Protein AF-A0A1Y3BDS7-F1 (afdb_monomer)

Secondary structure (DSSP, 8-state):
--PPPPPPPP----------PPP---------------------------------------------SS-HHHHHHHHHHHHSS-TT--EETTEETTTTEEHHHHHHTT-TTSSHHHHHTSHHHHHHHHHHHHHHH---SS-SS--SHHHHHHHHHH-TT-

Sequence (162 aa):
LVHKPQPSTPVLVPSATFNRLKPIRFNFPETRNPSHHSSTRREDYSPAINSVSNVEESEEIFVSESQDLIPYDCLQCLCQASSKCDLNKGCDGAYCGPYLLSWGYWADGGKPGGEYATCSKQKPCSEIAIQSYMAKWKRDCNHDGKIDCIDFALIHKLGPHG

Foldseek 3Di:
DDDDDDDDDDDDDDDPDPDPDDPPPPPDPPPDDDPDDPDDDDDDDDDDDDDDDDDDDDDPPPPPPPPQPADPVLLVVLLCVQANVPLQFADDVQFGASNRDGPVLLVQLVVFPPDDRVQRSHSVSVSSSLSSSCVVQFDDLVPPPDGHSVRSSCCSVVNNND

Solvent-accessible surface area (backbone atoms only — not comparable to full-atom values): 10576 Å² total; per-residue (Å²): 138,85,84,79,87,79,86,84,77,86,82,84,75,81,79,79,78,81,72,81,74,72,83,80,77,79,81,72,78,84,74,73,82,80,78,79,85,82,81,79,80,89,79,88,86,82,82,90,80,81,89,83,85,87,84,84,84,89,76,85,83,75,77,75,74,76,75,64,86,60,53,68,70,46,54,53,49,49,19,40,72,56,50,68,45,34,71,79,36,59,70,59,91,71,26,18,13,20,59,50,43,35,61,67,53,35,52,66,12,70,44,50,71,79,42,63,68,68,14,26,30,32,68,72,43,32,50,51,15,48,43,40,29,42,74,74,51,69,52,55,58,82,71,81,86,53,75,50,63,69,25,51,50,39,34,70,75,59,36,85,81,64

Mean predicted aligned error: 15.99 Å

Nearest PDB structures (foldseek):
  4pj2-assembly2_C  TM=8.967E-01  e=4.684E-06  Meretrix lusoria
  8bbw-assembly1_A  TM=7.936E-01  e=1.835E-06  Hirudo medicinalis
  3ayq-assembly1_A  TM=8.242E-01  e=1.196E-05  Meretrix lusoria
  2dqa-assembly1_B  TM=8.676E-01  e=8.263E-05  Ruditapes philippinarum
  1qsa-assembly1_A  TM=7.133E-01  e=1.158E+00  Escherichia coli

Organism: Euroglyphus maynei (NCBI:txid6958)

Radius of gyration: 24.51 Å; Cα contacts (8 Å, |Δi|>4): 153; chains: 1; bounding box: 48×80×69 Å

Structure (mmCIF, N/CA/C/O backbone):
data_AF-A0A1Y3BDS7-F1
#
_entry.id   AF-A0A1Y3BDS7-F1
#
loop_
_atom_site.group_PDB
_atom_site.id
_atom_site.type_symbol
_atom_site.label_atom_id
_atom_site.label_alt_id
_atom_site.label_comp_id
_atom_site.label_asym_id
_atom_site.label_entity_id
_atom_site.label_seq_id
_atom_site.pdbx_PDB_ins_code
_atom_site.Cartn_x
_atom_site.Cartn_y
_atom_site.Cartn_z
_atom_site.occupancy
_atom_site.B_iso_or_equiv
_atom_site.auth_seq_id
_atom_site.auth_comp_id
_atom_site.auth_asym_id
_atom_site.auth_atom_id
_atom_site.pdbx_PDB_model_num
ATOM 1 N N . LEU A 1 1 ? -21.165 -33.861 -45.468 1.00 47.00 1 LEU A N 1
ATOM 2 C CA . LEU A 1 1 ? -21.288 -34.493 -44.135 1.00 47.00 1 LEU A CA 1
ATOM 3 C C . LEU A 1 1 ? -21.122 -33.395 -43.092 1.00 47.00 1 LEU A C 1
ATOM 5 O O . LEU A 1 1 ? -20.008 -32.953 -42.857 1.00 47.00 1 LEU A O 1
ATOM 9 N N . VAL A 1 2 ? -22.232 -32.853 -42.587 1.00 40.16 2 VAL A N 1
ATOM 10 C CA . VAL A 1 2 ? -22.240 -31.737 -41.626 1.00 40.16 2 VAL A CA 1
ATOM 11 C C . VAL A 1 2 ? -22.262 -32.333 -40.219 1.00 40.16 2 VAL A C 1
ATOM 13 O O . VAL A 1 2 ? -23.226 -33.006 -39.858 1.00 40.16 2 VAL A O 1
ATOM 16 N N . HIS A 1 3 ? -21.201 -32.127 -39.437 1.00 50.78 3 HIS A N 1
ATOM 17 C CA . HIS A 1 3 ? -21.163 -32.537 -38.034 1.00 50.78 3 HIS A CA 1
ATOM 18 C C . HIS A 1 3 ? -21.978 -31.557 -37.184 1.00 50.78 3 HIS A C 1
ATOM 20 O O . HIS A 1 3 ? -21.679 -30.368 -37.113 1.00 50.78 3 HIS A O 1
ATOM 26 N N . LYS A 1 4 ? -23.030 -32.072 -36.547 1.00 55.12 4 LYS A N 1
ATOM 27 C CA . LYS A 1 4 ? -23.870 -31.345 -35.592 1.00 55.12 4 LYS A CA 1
ATOM 28 C C . LYS A 1 4 ? -23.123 -31.232 -34.247 1.00 55.12 4 LYS A C 1
ATOM 30 O O . LYS A 1 4 ? -22.620 -32.257 -33.784 1.00 55.12 4 LYS A O 1
ATOM 35 N N . PRO A 1 5 ? -23.044 -30.052 -33.607 1.00 52.6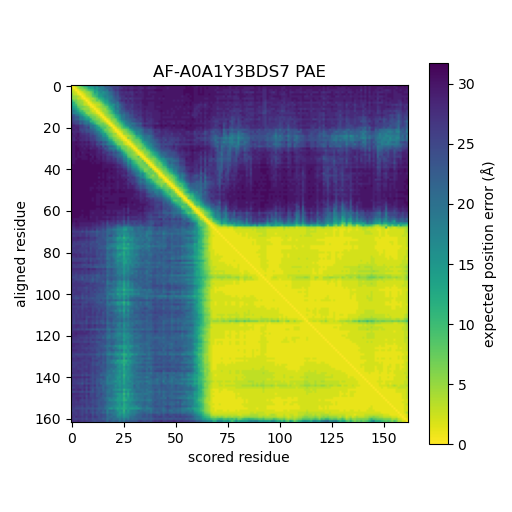9 5 PRO A N 1
ATOM 36 C CA . PRO A 1 5 ? -22.412 -29.918 -32.297 1.00 52.69 5 PRO A CA 1
ATOM 37 C C . PRO A 1 5 ? -23.281 -30.556 -31.199 1.00 52.69 5 PRO A C 1
ATOM 39 O O . PRO A 1 5 ? -24.503 -30.400 -31.191 1.00 52.69 5 PRO A O 1
ATOM 42 N N . GLN A 1 6 ? -22.642 -31.305 -30.297 1.00 52.19 6 GLN A N 1
ATOM 43 C CA . GLN A 1 6 ? -23.265 -31.924 -29.121 1.00 52.19 6 GLN A CA 1
ATOM 44 C C . GLN A 1 6 ? -23.439 -30.889 -27.991 1.00 52.19 6 GLN A C 1
ATOM 46 O O . GLN A 1 6 ? -22.574 -30.025 -27.836 1.00 52.19 6 GLN A O 1
ATOM 51 N N . PRO A 1 7 ? -24.516 -30.966 -27.188 1.00 46.09 7 PRO A N 1
ATOM 52 C CA . PRO A 1 7 ? -24.734 -30.058 -26.066 1.00 46.09 7 PRO A CA 1
ATOM 53 C C . PRO A 1 7 ? -23.797 -30.389 -24.895 1.00 46.09 7 PRO A C 1
ATOM 55 O O . PRO A 1 7 ? -23.698 -31.537 -24.463 1.00 46.09 7 PRO A O 1
ATOM 58 N N . SER A 1 8 ? -23.117 -29.373 -24.366 1.00 53.25 8 SER A N 1
ATOM 59 C CA . SER A 1 8 ? -22.294 -29.469 -23.162 1.00 53.25 8 SER A CA 1
ATOM 60 C C . SER A 1 8 ? -23.177 -29.573 -21.916 1.00 53.25 8 SER A C 1
ATOM 62 O O . SER A 1 8 ? -24.007 -28.709 -21.635 1.00 53.25 8 SER A O 1
ATOM 64 N N . THR A 1 9 ? -22.996 -30.648 -21.153 1.00 58.41 9 THR A N 1
ATOM 65 C CA . THR A 1 9 ? -23.620 -30.841 -19.840 1.00 58.41 9 THR A CA 1
ATOM 66 C C . THR A 1 9 ? -23.054 -29.851 -18.816 1.00 58.41 9 THR A C 1
ATOM 68 O O . THR A 1 9 ? -21.840 -29.628 -18.812 1.00 58.41 9 THR A O 1
ATOM 71 N N . PRO A 1 10 ? -23.875 -29.289 -17.911 1.00 49.00 10 PRO A N 1
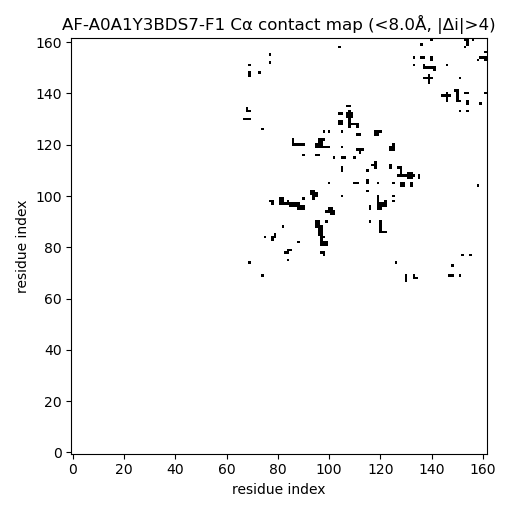ATOM 72 C CA . PRO A 1 10 ? -23.386 -28.415 -16.852 1.00 49.00 10 PRO A CA 1
ATOM 73 C C . PRO A 1 10 ? -22.548 -29.207 -15.840 1.00 49.00 10 PRO A C 1
ATOM 75 O O . PRO A 1 10 ? -22.993 -30.216 -15.294 1.00 49.00 10 PRO A O 1
ATOM 78 N N . VAL A 1 11 ? -21.324 -28.740 -15.591 1.00 52.75 11 VAL A N 1
ATOM 79 C CA . VAL A 1 11 ? -20.443 -29.273 -14.547 1.00 52.75 11 VAL A CA 1
ATOM 80 C C . VAL A 1 11 ? -20.902 -28.710 -13.205 1.00 52.75 11 VAL A C 1
ATOM 82 O O . VAL A 1 11 ? -20.823 -27.506 -12.966 1.00 52.75 11 VAL A O 1
ATOM 85 N N . LEU A 1 12 ? -21.398 -29.584 -12.331 1.00 42.34 12 LEU A N 1
ATOM 86 C CA . LEU A 1 12 ? -21.746 -29.242 -10.957 1.00 42.34 12 LEU A CA 1
ATOM 87 C C . LEU A 1 12 ? -20.446 -29.090 -10.148 1.00 42.34 12 LEU A C 1
ATOM 89 O O . LEU A 1 12 ? -19.779 -30.080 -9.848 1.00 42.34 12 LEU A O 1
ATOM 93 N N . VAL A 1 13 ? -20.060 -27.858 -9.815 1.00 49.88 13 VAL A N 1
ATOM 94 C CA . VAL A 1 13 ? -18.969 -27.607 -8.862 1.00 49.88 13 VAL A CA 1
ATOM 95 C C . VAL A 1 13 ? -19.485 -27.804 -7.432 1.00 49.88 13 VAL A C 1
ATOM 97 O O . VAL A 1 13 ? -20.535 -27.255 -7.091 1.00 49.88 13 VAL A O 1
ATOM 100 N N . PRO A 1 14 ? -18.795 -28.579 -6.576 1.00 40.78 14 PRO A N 1
ATOM 101 C CA . PRO A 1 14 ? -19.209 -28.740 -5.192 1.00 40.78 14 PRO A CA 1
ATOM 102 C C . PRO A 1 14 ? -19.080 -27.407 -4.447 1.00 40.78 14 PRO A C 1
ATOM 104 O O . PRO A 1 14 ? -18.031 -26.763 -4.451 1.00 40.78 14 PRO A O 1
ATOM 107 N N . SER A 1 15 ? -20.176 -27.007 -3.805 1.00 45.22 15 SER A N 1
ATOM 108 C CA . SER A 1 15 ? -20.249 -25.841 -2.931 1.00 45.22 15 SER A CA 1
ATOM 109 C C . SER A 1 15 ? -19.265 -26.024 -1.776 1.00 45.22 15 SER A C 1
ATOM 111 O O . SER A 1 15 ? -19.438 -26.918 -0.948 1.00 45.22 15 SER A O 1
ATOM 113 N N . ALA A 1 16 ? -18.217 -25.200 -1.725 1.00 44.66 16 ALA A N 1
ATOM 114 C CA . ALA A 1 16 ? -17.275 -25.206 -0.617 1.00 44.66 16 ALA A CA 1
ATOM 115 C C . ALA A 1 16 ? -18.003 -24.737 0.648 1.00 44.66 16 ALA A C 1
ATOM 117 O O . ALA A 1 16 ? -18.383 -23.573 0.780 1.00 44.66 16 ALA A O 1
ATOM 118 N N . THR A 1 17 ? -18.225 -25.662 1.576 1.00 45.09 17 THR A N 1
ATOM 119 C CA . THR A 1 17 ? -18.717 -25.363 2.915 1.00 45.09 17 THR A CA 1
ATOM 120 C C . THR A 1 17 ? -17.681 -24.473 3.596 1.00 45.09 17 THR A C 1
ATOM 122 O O . THR A 1 17 ? -16.564 -24.910 3.879 1.00 45.09 17 THR A O 1
ATOM 125 N N . PHE A 1 18 ? -18.030 -23.205 3.820 1.00 50.06 18 PHE A N 1
ATOM 126 C CA . PHE A 1 18 ? -17.190 -22.247 4.532 1.00 50.06 18 PHE A CA 1
ATOM 127 C C . PHE A 1 18 ? -17.134 -22.673 6.002 1.00 50.06 18 PHE A C 1
ATOM 129 O O . PHE A 1 18 ? -17.957 -22.282 6.830 1.00 50.06 18 PHE A O 1
ATOM 136 N N . ASN A 1 19 ? -16.195 -23.561 6.324 1.00 44.72 19 ASN A N 1
ATOM 137 C CA . ASN A 1 19 ? -15.907 -23.898 7.704 1.00 44.72 19 ASN A CA 1
ATOM 138 C C . ASN A 1 19 ? -15.442 -22.621 8.399 1.00 44.72 19 ASN A C 1
ATOM 140 O O . ASN A 1 19 ? -14.423 -22.038 8.038 1.00 44.72 19 ASN A O 1
ATOM 144 N N . ARG A 1 20 ? -16.242 -22.197 9.379 1.00 54.28 20 ARG A N 1
ATOM 145 C CA . ARG A 1 20 ? -16.023 -21.080 10.296 1.00 54.28 20 ARG A CA 1
ATOM 146 C C . ARG A 1 20 ? -14.584 -21.119 10.817 1.00 54.28 20 ARG A C 1
ATOM 148 O O . ARG A 1 20 ? -14.272 -21.875 11.739 1.00 54.28 20 ARG A O 1
ATOM 155 N N . LEU A 1 21 ? -13.700 -20.343 10.193 1.00 49.34 21 LEU A N 1
ATOM 156 C CA . LEU A 1 21 ? -12.326 -20.198 10.650 1.00 49.34 21 LEU A CA 1
ATOM 157 C C . LEU A 1 21 ? -12.378 -19.591 12.053 1.00 49.34 21 LEU A C 1
ATOM 159 O O . LEU A 1 21 ? -13.057 -18.593 12.294 1.00 49.34 21 LEU A O 1
ATOM 163 N N . LYS A 1 22 ? -11.711 -20.250 13.004 1.00 47.78 22 LYS A N 1
ATOM 164 C CA . LYS A 1 22 ? -11.514 -19.709 14.350 1.00 47.78 22 LYS A CA 1
ATOM 165 C C . LYS A 1 22 ? -10.823 -18.345 14.220 1.00 47.78 22 LYS A C 1
ATOM 167 O O . LYS A 1 22 ? -9.962 -18.218 13.348 1.00 47.78 22 LYS A O 1
ATOM 172 N N . PRO A 1 23 ? -11.155 -17.359 15.073 1.00 50.03 23 PRO A N 1
ATOM 173 C CA . PRO A 1 23 ? -10.482 -16.068 15.047 1.00 50.03 23 PRO A CA 1
ATOM 174 C C . PRO A 1 23 ? -8.973 -16.294 15.141 1.00 50.03 23 PRO A C 1
ATOM 176 O O . PRO A 1 23 ? -8.491 -16.973 16.056 1.00 50.03 23 PRO A O 1
ATOM 179 N N . ILE A 1 24 ? -8.235 -15.770 14.163 1.00 53.34 24 ILE A N 1
ATOM 180 C CA . ILE A 1 24 ? -6.778 -15.758 14.199 1.00 53.34 24 ILE A CA 1
ATOM 181 C C . ILE A 1 24 ? -6.412 -14.793 15.323 1.00 53.34 24 ILE A C 1
ATOM 183 O O . ILE A 1 24 ? -6.482 -13.578 15.159 1.00 53.34 24 ILE A O 1
ATOM 187 N N . ARG A 1 25 ? -6.054 -15.325 16.496 1.00 43.03 25 ARG A N 1
ATOM 188 C CA . ARG A 1 25 ? -5.362 -14.521 17.502 1.00 43.03 25 ARG A CA 1
ATOM 189 C C . ARG A 1 25 ? -3.983 -14.200 16.943 1.00 43.03 25 ARG A C 1
ATOM 191 O O . ARG A 1 25 ? -3.094 -15.051 16.957 1.00 43.03 25 ARG A O 1
ATOM 198 N N . PHE A 1 26 ? -3.814 -12.977 16.456 1.00 46.22 26 PHE A N 1
ATOM 199 C CA . PHE A 1 26 ? -2.494 -12.400 16.273 1.00 46.22 26 PHE A CA 1
ATOM 200 C C . PHE A 1 26 ? -1.890 -12.216 17.667 1.00 46.22 26 PHE A C 1
ATOM 202 O O . PHE A 1 26 ? -2.154 -11.233 18.350 1.00 46.22 26 PHE A O 1
ATOM 209 N N . ASN A 1 27 ? -1.119 -13.203 18.127 1.00 34.59 27 ASN A N 1
ATOM 210 C CA . ASN A 1 27 ? -0.223 -13.004 19.259 1.00 34.59 27 ASN A CA 1
ATOM 211 C C . ASN A 1 27 ? 0.903 -12.093 18.769 1.00 34.59 27 ASN A C 1
ATOM 213 O O . ASN A 1 27 ? 1.929 -12.566 18.283 1.00 34.59 27 ASN A O 1
ATOM 217 N N . PHE A 1 28 ? 0.676 -10.785 18.852 1.00 42.66 28 PHE A N 1
ATOM 218 C CA . PHE A 1 28 ? 1.748 -9.812 18.755 1.00 42.66 28 PHE A CA 1
ATOM 219 C C . PHE A 1 28 ? 2.574 -9.946 20.041 1.00 42.66 28 PHE A C 1
ATOM 221 O O . PHE A 1 28 ? 2.018 -9.790 21.131 1.00 42.66 28 PHE A O 1
ATOM 228 N N . PRO A 1 29 ? 3.868 -10.304 19.981 1.00 35.47 29 PRO A N 1
ATOM 229 C CA . PRO A 1 29 ? 4.714 -10.140 21.147 1.00 35.47 29 PRO A CA 1
ATOM 230 C C . PRO A 1 29 ? 4.773 -8.641 21.438 1.00 35.47 29 PRO A C 1
ATOM 232 O O . PRO A 1 29 ? 5.123 -7.857 20.558 1.00 35.47 29 PRO A O 1
ATOM 235 N N . GLU A 1 30 ? 4.422 -8.247 22.659 1.00 41.09 30 GLU A N 1
ATOM 236 C CA . GLU A 1 30 ? 4.620 -6.889 23.153 1.00 41.09 30 GLU A CA 1
ATOM 237 C C . GLU A 1 30 ? 6.127 -6.596 23.143 1.00 41.09 30 GLU A C 1
ATOM 239 O O . GLU A 1 30 ? 6.872 -6.909 24.079 1.00 41.09 30 GLU A O 1
ATOM 244 N N . THR A 1 31 ? 6.634 -6.082 22.024 1.00 43.53 31 THR A N 1
ATOM 245 C CA . THR A 1 31 ? 8.019 -5.650 21.939 1.00 43.53 31 THR A CA 1
ATOM 246 C C . THR A 1 31 ? 8.126 -4.356 22.717 1.00 43.53 31 THR A C 1
ATOM 248 O O . THR A 1 31 ? 7.694 -3.302 22.262 1.00 43.53 31 THR A O 1
ATOM 251 N N . ARG A 1 32 ? 8.678 -4.497 23.924 1.00 44.72 32 ARG A N 1
ATOM 252 C CA . ARG A 1 32 ? 9.277 -3.460 24.764 1.00 44.72 32 ARG A CA 1
ATOM 253 C C . ARG A 1 32 ? 9.539 -2.153 24.011 1.00 44.72 32 ARG A C 1
ATOM 255 O O . ARG A 1 32 ? 10.381 -2.099 23.120 1.00 44.72 32 ARG A O 1
ATOM 262 N N . ASN A 1 33 ? 8.841 -1.125 24.478 1.00 43.72 33 ASN A N 1
ATOM 263 C CA . ASN A 1 33 ? 9.120 0.295 24.325 1.00 43.72 33 ASN A CA 1
ATOM 264 C C . ASN A 1 33 ? 10.636 0.580 24.191 1.00 43.72 33 ASN A C 1
ATOM 266 O O . ASN A 1 33 ? 11.368 0.400 25.171 1.00 43.72 33 ASN A O 1
ATOM 270 N N . PRO A 1 34 ? 11.142 0.999 23.017 1.00 48.84 34 PRO A N 1
ATOM 271 C CA . PRO A 1 34 ? 12.471 1.564 22.924 1.00 48.84 34 PRO A CA 1
ATOM 272 C C . PRO A 1 34 ? 12.394 3.020 23.377 1.00 48.84 34 PRO A C 1
ATOM 274 O O . PRO A 1 34 ? 11.975 3.913 22.643 1.00 48.84 34 PRO A O 1
ATOM 277 N N . SER A 1 35 ? 12.814 3.242 24.619 1.00 45.62 35 SER A N 1
ATOM 278 C CA . SER A 1 35 ? 13.157 4.552 25.149 1.00 45.62 35 SER A CA 1
ATOM 279 C C . SER A 1 35 ? 13.983 5.354 24.136 1.00 45.62 35 SER A C 1
ATOM 281 O O . SER A 1 35 ? 15.026 4.892 23.684 1.00 45.62 35 SER A O 1
ATOM 283 N N . HIS A 1 36 ? 13.516 6.567 23.839 1.00 45.53 36 HIS A N 1
ATOM 284 C CA . HIS A 1 36 ? 14.306 7.745 23.473 1.00 45.53 36 HIS A CA 1
ATOM 285 C C . HIS A 1 36 ? 15.541 7.510 22.584 1.00 45.53 36 HIS A C 1
ATOM 287 O O . HIS A 1 36 ? 16.662 7.400 23.079 1.00 45.53 36 HIS A O 1
ATOM 293 N N . HIS A 1 37 ? 15.374 7.624 21.265 1.00 42.56 37 HIS A N 1
ATOM 294 C CA . HIS A 1 37 ? 16.485 8.049 20.414 1.00 42.56 37 HIS A CA 1
ATOM 295 C C . HIS A 1 37 ? 16.471 9.578 20.288 1.00 42.56 37 HIS A C 1
ATOM 297 O O . HIS A 1 37 ? 15.809 10.158 19.429 1.00 42.56 37 HIS A O 1
ATOM 303 N N . SER A 1 38 ? 17.209 10.230 21.187 1.00 47.56 38 SER A N 1
ATOM 304 C CA . SER A 1 38 ? 17.649 11.617 21.042 1.00 47.56 38 SER A CA 1
ATOM 305 C C . SER A 1 38 ? 18.498 11.734 19.770 1.00 47.56 38 SER A C 1
ATOM 307 O O . SER A 1 38 ? 19.682 11.401 19.784 1.00 47.56 38 SER A O 1
ATOM 309 N N . SER A 1 39 ? 17.917 12.223 18.673 1.00 42.53 39 SER A N 1
ATOM 310 C CA . SER A 1 39 ? 18.695 12.648 17.508 1.00 42.53 39 SER A CA 1
ATOM 311 C C . SER A 1 39 ? 19.214 14.063 17.742 1.00 42.53 39 SER A C 1
ATOM 313 O O . SER A 1 39 ? 18.521 15.053 17.522 1.00 42.53 39 SER A O 1
ATOM 315 N N . THR A 1 40 ? 20.454 14.152 18.204 1.00 43.84 40 THR A N 1
ATOM 316 C CA . THR A 1 40 ? 21.236 15.385 18.237 1.00 43.84 40 THR A CA 1
ATOM 317 C C . THR A 1 40 ? 21.498 15.921 16.825 1.00 43.84 40 THR A C 1
ATOM 319 O O . THR A 1 40 ? 21.938 15.168 15.962 1.00 43.84 40 THR A O 1
ATOM 322 N N . ARG A 1 41 ? 21.304 17.240 16.668 1.00 42.75 41 ARG A N 1
ATOM 323 C CA . ARG A 1 41 ? 21.882 18.169 15.674 1.00 42.75 41 ARG A CA 1
ATOM 324 C C . ARG A 1 41 ? 21.686 17.870 14.176 1.00 42.75 41 ARG A C 1
ATOM 326 O O . ARG A 1 41 ? 22.421 17.098 13.574 1.00 42.75 41 ARG A O 1
ATOM 333 N N . ARG A 1 42 ? 20.802 18.655 13.548 1.00 40.72 42 ARG A N 1
ATOM 334 C CA . ARG A 1 42 ? 21.033 19.204 12.203 1.00 40.72 42 ARG A CA 1
ATOM 335 C C . ARG A 1 42 ? 21.486 20.652 12.376 1.00 40.72 42 ARG A C 1
ATOM 337 O O . ARG A 1 42 ? 20.664 21.506 12.688 1.00 40.72 42 ARG A O 1
ATOM 344 N N . GLU A 1 43 ? 22.781 20.892 12.228 1.00 48.03 43 GLU A N 1
ATOM 345 C CA . GLU A 1 43 ? 23.261 22.180 11.729 1.00 48.03 43 GLU A CA 1
ATOM 346 C C . GLU A 1 43 ? 23.464 22.045 10.217 1.00 48.03 43 GLU A C 1
ATOM 348 O O . GLU A 1 43 ? 23.655 20.939 9.709 1.00 48.03 43 GLU A O 1
ATOM 353 N N . ASP A 1 44 ? 23.378 23.184 9.538 1.00 51.22 44 ASP A N 1
ATOM 354 C CA . ASP A 1 44 ? 23.710 23.412 8.131 1.00 51.22 44 ASP A CA 1
ATOM 355 C C . ASP A 1 44 ? 22.667 23.005 7.080 1.00 51.22 44 ASP A C 1
ATOM 357 O O . ASP A 1 44 ? 22.853 22.108 6.261 1.00 51.22 44 ASP A O 1
ATOM 361 N N . TYR A 1 45 ? 21.596 23.799 7.004 1.00 51.25 45 TYR A N 1
ATOM 362 C CA . TYR A 1 45 ? 21.087 24.225 5.699 1.00 51.25 45 TYR A CA 1
ATOM 363 C C . TYR A 1 45 ? 20.594 25.673 5.779 1.00 51.25 45 TYR A C 1
ATOM 365 O O . TYR A 1 45 ? 19.509 25.957 6.282 1.00 51.25 45 TYR A O 1
ATOM 373 N N . SER A 1 46 ? 21.435 26.591 5.306 1.00 46.69 46 SER A N 1
ATOM 374 C CA . SER A 1 46 ? 21.120 28.006 5.128 1.00 46.69 46 SER A CA 1
ATOM 375 C C . SER A 1 46 ? 20.800 28.263 3.658 1.00 46.69 46 SER A C 1
ATOM 377 O O . SER A 1 46 ? 21.685 28.091 2.817 1.00 46.69 46 SER A O 1
ATOM 379 N N . PRO A 1 47 ? 19.589 28.720 3.311 1.00 47.44 47 PRO A N 1
ATOM 380 C CA . PRO A 1 47 ? 19.399 29.528 2.131 1.00 47.44 47 PRO A CA 1
ATOM 381 C C . PRO A 1 47 ? 19.430 30.994 2.564 1.00 47.44 47 PRO A C 1
ATOM 383 O O . PRO A 1 47 ? 18.485 31.524 3.148 1.00 47.44 47 PRO A O 1
ATOM 386 N N . ALA A 1 48 ? 20.537 31.661 2.256 1.00 45.12 48 ALA A N 1
ATOM 387 C CA . ALA A 1 48 ? 20.561 33.108 2.198 1.00 45.12 48 ALA A CA 1
ATOM 388 C C . ALA A 1 48 ? 19.576 33.581 1.118 1.00 45.12 48 ALA A C 1
ATOM 390 O O . ALA A 1 48 ? 19.786 33.331 -0.067 1.00 45.12 48 ALA A O 1
ATOM 391 N N . ILE A 1 49 ? 18.535 34.303 1.525 1.00 53.47 49 ILE A N 1
ATOM 392 C CA . ILE A 1 49 ? 17.869 35.300 0.683 1.00 53.47 49 ILE A CA 1
ATOM 393 C C . ILE A 1 49 ? 17.457 36.459 1.582 1.00 53.47 49 ILE A C 1
ATOM 395 O O . ILE A 1 49 ? 16.633 36.325 2.481 1.00 53.47 49 ILE A O 1
ATOM 399 N N . ASN A 1 50 ? 18.133 37.582 1.362 1.00 55.19 50 ASN A N 1
ATOM 400 C CA . ASN A 1 50 ? 17.988 38.824 2.095 1.00 55.19 50 ASN A CA 1
ATOM 401 C C . ASN A 1 50 ? 17.037 39.754 1.324 1.00 55.19 50 ASN A C 1
ATOM 403 O O . ASN A 1 50 ? 17.162 39.881 0.107 1.00 55.19 50 ASN A O 1
ATOM 407 N N . SER A 1 51 ? 16.193 40.457 2.080 1.00 55.31 51 SER A N 1
ATOM 408 C CA . SER A 1 51 ? 15.649 41.792 1.784 1.00 55.31 51 SER A CA 1
ATOM 409 C C . SER A 1 51 ? 14.632 41.960 0.644 1.00 55.31 51 SER A C 1
ATOM 411 O O . SER A 1 51 ? 15.030 42.271 -0.469 1.00 55.31 51 SER A O 1
ATOM 413 N N . VAL A 1 52 ? 13.330 41.993 0.971 1.00 44.78 52 VAL A N 1
ATOM 414 C CA . VAL A 1 52 ? 12.410 43.068 0.524 1.00 44.78 52 VAL A CA 1
ATOM 415 C C . VAL A 1 52 ? 11.372 43.333 1.626 1.00 44.78 52 VAL A C 1
ATOM 417 O O . VAL A 1 52 ? 10.809 42.416 2.214 1.00 44.78 52 VAL A O 1
ATOM 420 N N . SER A 1 53 ? 11.170 44.613 1.923 1.00 55.19 53 SER A N 1
ATOM 421 C CA . SER A 1 53 ? 10.222 45.192 2.875 1.00 55.19 53 SER A CA 1
ATOM 422 C C . SER A 1 53 ? 8.767 45.175 2.379 1.00 55.19 53 SER A C 1
ATOM 424 O O . SER A 1 53 ? 8.525 45.585 1.250 1.00 55.19 53 SER A O 1
ATOM 426 N N . ASN A 1 54 ? 7.843 44.798 3.275 1.00 55.88 54 ASN A N 1
ATOM 427 C CA . ASN A 1 54 ? 6.417 45.164 3.395 1.00 55.88 54 ASN A CA 1
ATOM 428 C C . ASN A 1 54 ? 5.608 45.498 2.123 1.00 55.88 54 ASN A C 1
ATOM 430 O O . ASN A 1 54 ? 5.779 46.599 1.611 1.00 55.88 54 ASN A O 1
ATOM 434 N N . VAL A 1 55 ? 4.593 44.682 1.782 1.00 45.09 55 VAL A N 1
ATOM 435 C CA . VAL A 1 55 ? 3.229 45.162 1.437 1.00 45.09 55 VAL A CA 1
ATOM 436 C C . VAL A 1 55 ? 2.172 44.050 1.647 1.00 45.09 55 VAL A C 1
ATOM 438 O O . VAL A 1 55 ? 2.344 42.940 1.163 1.00 45.09 55 VAL A O 1
ATOM 441 N N . GLU A 1 56 ? 1.149 44.387 2.438 1.00 57.28 56 GLU A N 1
ATOM 442 C CA . GLU A 1 56 ? -0.293 44.046 2.422 1.00 57.28 56 GLU A CA 1
ATOM 443 C C . GLU A 1 56 ? -0.839 42.740 1.778 1.00 57.28 56 GLU A C 1
ATOM 445 O O . GLU A 1 56 ? -0.699 42.507 0.587 1.00 57.28 56 GLU A O 1
ATOM 450 N N . GLU A 1 57 ? -1.594 41.998 2.609 1.00 60.31 57 GLU A N 1
ATOM 451 C CA . GLU A 1 57 ? -2.866 41.279 2.348 1.00 60.31 57 GLU A CA 1
ATOM 452 C C . GLU A 1 57 ? -2.954 40.166 1.266 1.00 60.31 57 GLU A C 1
ATOM 454 O O . GLU A 1 57 ? -2.758 40.395 0.079 1.00 60.31 57 GLU A O 1
ATOM 459 N N . SER A 1 58 ? -3.433 38.981 1.703 1.00 63.97 58 SER A N 1
ATOM 460 C CA . SER A 1 58 ? -3.837 37.760 0.949 1.00 63.97 58 SER A CA 1
ATOM 461 C C . SER A 1 58 ? -2.696 36.934 0.311 1.00 63.97 58 SER A C 1
ATOM 463 O O . SER A 1 58 ? -1.831 37.477 -0.352 1.00 63.97 58 SER A O 1
ATOM 465 N N . GLU A 1 59 ? -2.554 35.613 0.464 1.00 58.34 59 GLU A N 1
ATOM 466 C CA . GLU A 1 59 ? -3.423 34.514 0.903 1.00 58.34 59 GLU A CA 1
ATOM 467 C C . GLU A 1 59 ? -2.702 33.659 1.964 1.00 58.34 59 GLU A C 1
ATOM 469 O O . GLU A 1 59 ? -1.485 33.467 1.904 1.00 58.34 59 GLU A O 1
ATOM 474 N N . GLU A 1 60 ? -3.439 33.091 2.920 1.00 57.56 60 GLU A N 1
ATOM 475 C CA . GLU A 1 60 ? -2.877 32.026 3.749 1.00 57.56 60 GLU A CA 1
ATOM 476 C C . GLU A 1 60 ? -2.594 30.804 2.875 1.00 57.56 60 GLU A C 1
ATOM 478 O O . GLU A 1 60 ? -3.507 30.183 2.328 1.00 57.56 60 GLU A O 1
ATOM 483 N N . ILE A 1 61 ? -1.322 30.425 2.765 1.00 58.66 61 ILE A N 1
ATOM 484 C CA . ILE A 1 61 ? -0.948 29.128 2.214 1.00 58.66 61 ILE A CA 1
ATOM 485 C C . ILE A 1 61 ? -1.342 28.089 3.263 1.00 58.66 61 ILE A C 1
ATOM 487 O O . ILE A 1 61 ? -0.554 27.730 4.139 1.00 58.66 61 ILE A O 1
ATOM 491 N N . PHE A 1 62 ? -2.586 27.616 3.188 1.00 56.88 62 PHE A N 1
ATOM 492 C CA . PHE A 1 62 ? -3.020 26.432 3.908 1.00 56.88 62 PHE A CA 1
ATOM 493 C C . PHE A 1 62 ? -2.277 25.246 3.295 1.00 56.88 62 PHE A C 1
ATOM 495 O O . PHE A 1 62 ? -2.716 24.644 2.314 1.00 56.88 62 PHE A O 1
ATOM 502 N N . VAL A 1 63 ? -1.101 24.936 3.845 1.00 50.06 63 VAL A N 1
ATOM 503 C CA . VAL A 1 63 ? -0.481 23.631 3.647 1.00 50.06 63 VAL A CA 1
ATOM 504 C C . VAL A 1 63 ? -1.482 22.646 4.229 1.00 50.06 63 VAL A C 1
ATOM 506 O O . VAL A 1 63 ? -1.566 22.478 5.444 1.00 50.06 63 VAL A O 1
ATOM 509 N N . SER A 1 64 ? -2.306 22.052 3.365 1.00 58.12 64 SER A N 1
ATOM 510 C CA . SER A 1 64 ? -3.135 20.922 3.741 1.00 58.12 64 SER A CA 1
ATOM 511 C C . SER A 1 64 ? -2.171 19.789 4.053 1.00 58.12 64 SER A C 1
ATOM 513 O O . SER A 1 64 ? -1.753 19.045 3.165 1.00 58.12 64 SER A O 1
ATOM 515 N N . GLU A 1 65 ? -1.747 19.722 5.309 1.00 56.41 65 GLU A N 1
ATOM 516 C CA . GLU A 1 65 ? -1.103 18.558 5.876 1.00 56.41 65 GLU A CA 1
ATOM 517 C C . GLU A 1 65 ? -2.078 17.409 5.632 1.00 56.41 65 GLU A C 1
ATOM 519 O O . GLU A 1 65 ? -3.162 17.350 6.219 1.00 56.41 65 GLU A O 1
ATOM 524 N N . SER A 1 66 ? -1.765 16.559 4.654 1.00 61.06 66 SER A N 1
ATOM 525 C CA . SER A 1 66 ? -2.498 15.323 4.460 1.00 61.06 66 SER A CA 1
ATOM 526 C C . SER A 1 66 ? -2.248 14.514 5.719 1.00 61.06 66 SER A C 1
ATOM 528 O O . SER A 1 66 ? -1.202 13.883 5.850 1.00 61.06 66 SER A O 1
ATOM 530 N N . GLN A 1 67 ? -3.162 14.606 6.682 1.00 64.06 67 GLN A N 1
ATOM 531 C CA . GLN A 1 67 ? -3.151 13.718 7.829 1.00 64.06 67 GLN A CA 1
ATOM 532 C C . GLN A 1 67 ? -3.302 12.306 7.276 1.00 64.06 67 GLN A C 1
ATOM 534 O O . GLN A 1 67 ? -4.378 11.899 6.831 1.00 64.06 67 GLN A O 1
ATOM 539 N N . ASP A 1 68 ? -2.178 11.606 7.233 1.00 83.44 68 ASP A N 1
ATOM 540 C CA . ASP A 1 68 ? -2.089 10.217 6.836 1.00 83.44 68 ASP A CA 1
ATOM 541 C C . ASP A 1 68 ? -3.056 9.398 7.699 1.00 83.44 68 ASP A C 1
ATOM 543 O O . ASP A 1 68 ? -2.953 9.375 8.925 1.00 83.44 68 ASP A O 1
ATOM 547 N N . LEU A 1 69 ? -4.028 8.743 7.053 1.00 94.56 69 LEU A N 1
ATOM 548 C CA . LEU A 1 69 ? -5.056 7.944 7.731 1.00 94.56 69 LEU A CA 1
ATOM 549 C C . LEU A 1 69 ? -4.419 6.846 8.590 1.00 94.56 69 LEU A C 1
ATOM 551 O O . LEU A 1 69 ? -4.886 6.549 9.688 1.00 94.56 69 LEU A O 1
ATOM 555 N N . ILE A 1 70 ? -3.386 6.214 8.042 1.00 96.94 70 ILE A N 1
ATOM 556 C CA . ILE A 1 70 ? -2.627 5.150 8.676 1.00 96.94 70 ILE A CA 1
ATOM 557 C C . ILE A 1 70 ? -1.351 5.771 9.245 1.00 96.94 70 ILE A C 1
ATOM 559 O O . ILE A 1 70 ? -0.544 6.295 8.473 1.00 96.94 70 ILE A O 1
ATOM 563 N N . PRO A 1 71 ? -1.124 5.677 10.562 1.00 96.38 71 PRO A N 1
ATOM 564 C CA . PRO A 1 71 ? 0.127 6.095 11.178 1.00 96.38 71 PRO A CA 1
ATOM 565 C C . PRO A 1 71 ? 1.358 5.411 10.556 1.00 96.38 71 PRO A C 1
ATOM 567 O O . PRO A 1 71 ? 1.315 4.242 10.158 1.00 96.38 71 PRO A O 1
ATOM 570 N N . TYR A 1 72 ? 2.481 6.129 10.493 1.00 96.19 72 TYR A N 1
ATOM 571 C CA . TYR A 1 72 ? 3.723 5.630 9.885 1.00 96.19 72 TYR A CA 1
ATOM 572 C C . TYR A 1 72 ? 4.256 4.346 10.545 1.00 96.19 72 TYR A C 1
ATOM 574 O O . TYR A 1 72 ? 4.742 3.441 9.866 1.00 96.19 72 TYR A O 1
ATOM 582 N N . ASP A 1 73 ? 4.157 4.238 11.867 1.00 97.88 73 ASP A N 1
ATOM 583 C CA . ASP A 1 73 ? 4.533 3.037 12.618 1.00 97.88 73 ASP A CA 1
ATOM 584 C C . ASP A 1 73 ? 3.670 1.824 12.234 1.00 97.88 73 ASP A C 1
ATOM 586 O O . ASP A 1 73 ? 4.196 0.719 12.070 1.00 97.88 73 ASP A O 1
ATOM 590 N N . CYS A 1 74 ? 2.377 2.029 11.979 1.00 98.38 74 CYS A N 1
ATOM 591 C CA . CYS A 1 74 ? 1.507 0.989 11.444 1.00 98.38 74 CYS A CA 1
ATOM 592 C C . CYS A 1 74 ? 1.946 0.539 10.041 1.00 98.38 74 CYS A C 1
ATOM 594 O O . CYS A 1 74 ? 2.103 -0.662 9.805 1.00 98.38 74 CYS A O 1
ATOM 596 N N . LEU A 1 75 ? 2.235 1.475 9.128 1.00 98.50 75 LEU A N 1
ATOM 597 C CA . LEU A 1 75 ? 2.796 1.149 7.806 1.00 98.50 75 LEU A CA 1
ATOM 598 C C . LEU A 1 75 ? 4.107 0.356 7.936 1.00 98.50 75 LEU A C 1
ATOM 600 O O . LEU A 1 75 ? 4.302 -0.663 7.270 1.00 98.50 75 LEU A O 1
ATOM 604 N N . GLN A 1 76 ? 4.981 0.747 8.865 1.00 98.44 76 GLN A N 1
ATOM 605 C CA . GLN A 1 76 ? 6.219 0.024 9.137 1.00 98.44 76 GLN A CA 1
ATOM 606 C C . GLN A 1 76 ? 5.961 -1.419 9.604 1.00 98.44 76 GLN A C 1
ATOM 608 O O . GLN A 1 76 ? 6.665 -2.331 9.151 1.00 98.44 76 GLN A O 1
ATOM 613 N N . CYS A 1 77 ? 4.952 -1.649 10.446 1.00 98.56 77 CYS A N 1
ATOM 614 C CA . CYS A 1 77 ? 4.527 -2.986 10.869 1.00 98.56 77 CYS A CA 1
ATOM 615 C C . CYS A 1 77 ? 3.956 -3.814 9.710 1.00 98.56 77 CYS A C 1
ATOM 617 O O . CYS A 1 77 ? 4.344 -4.975 9.557 1.00 98.56 77 CYS A O 1
ATOM 619 N N . LEU A 1 78 ? 3.113 -3.227 8.852 1.00 98.69 78 LEU A N 1
ATOM 620 C CA . LEU A 1 78 ? 2.590 -3.899 7.653 1.00 98.69 78 LEU A CA 1
ATOM 621 C C . LEU A 1 78 ? 3.731 -4.346 6.729 1.00 98.69 78 LEU A C 1
ATOM 623 O O . LEU A 1 78 ? 3.774 -5.499 6.304 1.00 98.69 78 LEU A O 1
ATOM 627 N N . CYS A 1 79 ? 4.716 -3.474 6.500 1.00 98.81 79 CYS A N 1
ATOM 628 C CA . CYS A 1 79 ? 5.901 -3.779 5.697 1.00 98.81 79 CYS A CA 1
ATOM 629 C C . CYS A 1 79 ? 6.676 -4.992 6.251 1.00 98.81 79 CYS A C 1
ATOM 631 O O . CYS A 1 79 ? 7.049 -5.915 5.516 1.00 98.81 79 CYS A O 1
ATOM 633 N N . GLN A 1 80 ? 6.903 -5.009 7.572 1.00 98.69 80 GLN A N 1
ATOM 634 C CA . GLN A 1 80 ? 7.599 -6.104 8.253 1.00 98.69 80 GLN A CA 1
ATOM 635 C C . GLN A 1 80 ? 6.809 -7.416 8.191 1.00 98.69 80 GLN A C 1
ATOM 637 O O . GLN A 1 80 ? 7.387 -8.463 7.898 1.00 98.69 80 GLN A O 1
ATOM 642 N N . ALA A 1 81 ? 5.495 -7.364 8.407 1.00 98.50 81 ALA A N 1
ATOM 643 C CA . ALA A 1 81 ? 4.627 -8.536 8.347 1.00 98.50 81 ALA A CA 1
ATOM 644 C C . ALA A 1 81 ? 4.527 -9.133 6.932 1.00 98.50 81 ALA A C 1
ATOM 646 O O . ALA A 1 81 ? 4.456 -10.355 6.792 1.00 98.50 81 ALA A O 1
ATOM 647 N N . SER A 1 82 ? 4.554 -8.295 5.889 1.00 98.44 82 SER A N 1
ATOM 648 C CA . SER A 1 82 ? 4.449 -8.742 4.496 1.00 98.44 82 SER A CA 1
ATOM 649 C C . SER A 1 82 ? 5.732 -9.408 3.996 1.00 98.44 82 SER A C 1
ATOM 651 O O . SER A 1 82 ? 5.684 -10.516 3.465 1.00 98.44 82 SER A O 1
ATOM 653 N N . SER A 1 83 ? 6.892 -8.766 4.162 1.00 98.50 83 SER A N 1
ATOM 654 C CA . SER A 1 83 ? 8.141 -9.223 3.522 1.00 98.50 83 SER A CA 1
ATOM 655 C C . SER A 1 83 ? 9.388 -9.139 4.404 1.00 98.50 83 SER A C 1
ATOM 657 O O . SER A 1 83 ? 10.496 -9.289 3.894 1.00 98.50 83 SER A O 1
ATOM 659 N N . LYS A 1 84 ? 9.238 -8.876 5.712 1.00 98.44 84 LYS A N 1
ATOM 660 C CA . LYS A 1 84 ? 10.322 -8.352 6.572 1.00 98.44 84 LYS A CA 1
ATOM 661 C C . LYS A 1 84 ? 10.855 -7.006 6.066 1.00 98.44 84 LYS A C 1
ATOM 663 O O . LYS A 1 84 ? 12.025 -6.675 6.243 1.00 98.44 84 LYS A O 1
ATOM 668 N N . CYS A 1 85 ? 9.971 -6.246 5.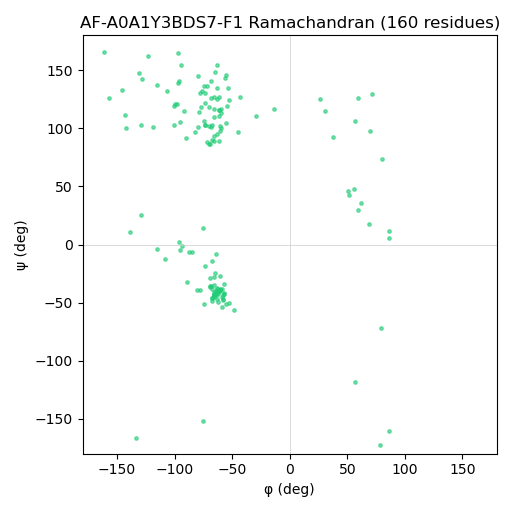418 1.00 98.50 85 CYS A N 1
ATOM 669 C CA . CYS A 1 85 ? 10.251 -4.970 4.780 1.00 98.50 85 CYS A CA 1
ATOM 670 C C . CYS A 1 85 ? 11.454 -5.013 3.821 1.00 98.50 85 CYS A C 1
ATOM 672 O O . CYS A 1 85 ? 12.286 -4.105 3.810 1.00 98.50 85 CYS A O 1
ATOM 674 N N . ASP A 1 86 ? 11.552 -6.077 3.021 1.00 98.56 86 ASP A N 1
ATOM 675 C CA . ASP A 1 86 ? 12.595 -6.225 2.008 1.00 98.56 86 ASP A CA 1
ATOM 676 C C . ASP A 1 86 ? 12.362 -5.229 0.861 1.00 98.56 86 ASP A C 1
ATOM 678 O O . ASP A 1 86 ? 11.514 -5.428 -0.010 1.00 98.56 86 ASP A O 1
ATOM 682 N N . LEU A 1 87 ? 13.131 -4.136 0.859 1.00 98.38 87 LEU A N 1
ATOM 683 C CA . LEU A 1 87 ? 13.040 -3.072 -0.148 1.00 98.38 87 LEU A CA 1
ATOM 684 C C . LEU A 1 87 ? 13.488 -3.520 -1.547 1.00 98.38 87 LEU A C 1
ATOM 686 O O . LEU A 1 87 ? 13.200 -2.830 -2.522 1.00 98.38 87 LEU A O 1
ATOM 690 N N . ASN A 1 88 ? 14.164 -4.666 -1.656 1.00 98.19 88 ASN A N 1
ATOM 691 C CA . ASN A 1 88 ? 14.559 -5.257 -2.933 1.00 98.19 88 ASN A CA 1
ATOM 692 C C . ASN A 1 88 ? 13.562 -6.323 -3.411 1.00 98.19 88 ASN A C 1
ATOM 694 O O . ASN A 1 88 ? 13.779 -6.941 -4.459 1.00 98.1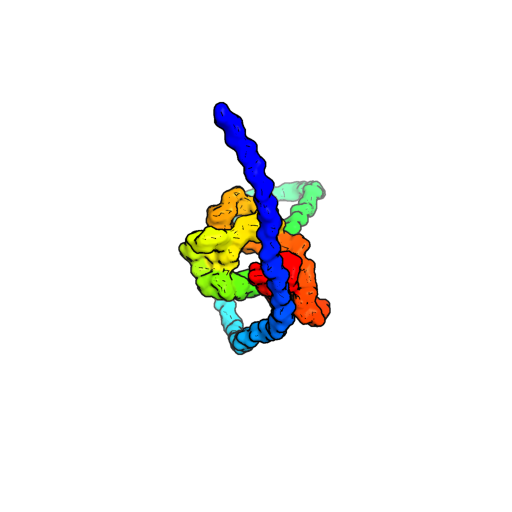9 88 ASN A O 1
ATOM 698 N N . LYS A 1 89 ? 12.465 -6.550 -2.671 1.00 98.06 89 LYS A N 1
ATOM 699 C CA . LYS A 1 89 ? 11.447 -7.532 -3.040 1.00 98.06 89 LYS A CA 1
ATOM 700 C C . LYS A 1 89 ? 10.858 -7.169 -4.404 1.00 98.06 89 LYS A C 1
ATOM 702 O O . LYS A 1 89 ? 10.248 -6.121 -4.597 1.00 98.06 89 LYS A O 1
ATOM 707 N N . GLY A 1 90 ? 11.059 -8.059 -5.372 1.00 97.94 90 GLY A N 1
ATOM 708 C CA . GLY A 1 90 ? 10.463 -7.958 -6.700 1.00 97.94 90 GLY A CA 1
ATOM 709 C C . GLY A 1 90 ? 8.981 -8.335 -6.702 1.00 97.94 90 GLY A C 1
ATOM 710 O O . GLY A 1 90 ? 8.278 -8.215 -5.699 1.00 97.94 90 GLY A O 1
ATOM 711 N N . CYS A 1 91 ? 8.509 -8.825 -7.843 1.00 98.19 91 CYS A N 1
ATOM 712 C CA . CYS A 1 91 ? 7.190 -9.436 -7.945 1.00 98.19 91 CYS A CA 1
ATOM 713 C C . CYS A 1 91 ? 7.301 -10.956 -7.836 1.00 98.19 91 CYS A C 1
ATOM 715 O O . CYS A 1 91 ? 8.213 -11.554 -8.404 1.00 98.19 91 CYS A O 1
ATOM 717 N N . ASP A 1 92 ? 6.365 -11.556 -7.115 1.00 96.75 92 ASP A N 1
ATOM 718 C CA . ASP A 1 92 ? 6.219 -12.994 -6.939 1.00 96.75 92 ASP A CA 1
ATOM 719 C C . ASP A 1 92 ? 4.768 -13.373 -7.260 1.00 96.75 92 ASP A C 1
ATOM 721 O O . ASP A 1 92 ? 3.830 -13.065 -6.515 1.00 96.75 92 ASP A O 1
ATOM 725 N N . GLY A 1 93 ? 4.570 -13.939 -8.451 1.00 95.31 93 GLY A N 1
ATOM 726 C CA . GLY A 1 93 ? 3.244 -14.147 -9.023 1.00 95.31 93 GLY A CA 1
ATOM 727 C C . GLY A 1 93 ? 2.459 -12.836 -9.134 1.00 95.31 93 GLY A C 1
ATOM 728 O O . GLY A 1 93 ? 2.856 -11.917 -9.849 1.00 95.31 93 GLY A O 1
ATOM 729 N N . ALA A 1 94 ? 1.327 -12.759 -8.432 1.00 95.94 94 ALA A N 1
ATOM 730 C CA . ALA A 1 94 ? 0.426 -11.609 -8.469 1.00 95.94 94 ALA A C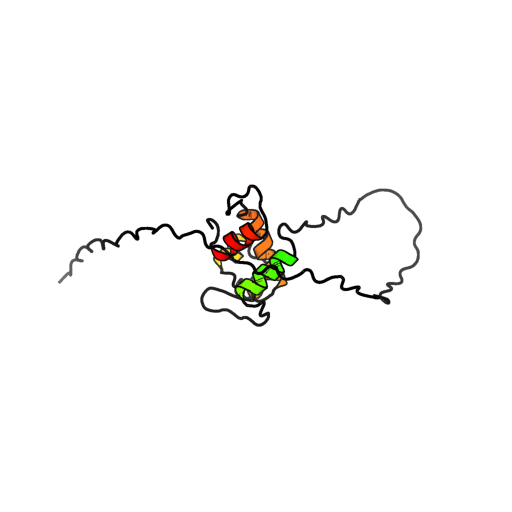A 1
ATOM 731 C C . ALA A 1 94 ? 0.804 -10.474 -7.500 1.00 95.94 94 ALA A C 1
ATOM 733 O O . ALA A 1 94 ? 0.161 -9.424 -7.550 1.00 95.94 94 ALA A O 1
ATOM 734 N N . TYR A 1 95 ? 1.810 -10.664 -6.636 1.00 98.44 95 TYR A N 1
ATOM 735 C CA . TYR A 1 95 ? 2.133 -9.743 -5.544 1.00 98.44 95 TYR A CA 1
ATOM 736 C C . TYR A 1 95 ? 3.505 -9.094 -5.727 1.00 98.44 95 TYR A C 1
ATOM 738 O O . TYR A 1 95 ? 4.465 -9.776 -6.079 1.00 98.44 95 TYR A O 1
ATOM 746 N N . CYS A 1 96 ? 3.624 -7.793 -5.468 1.00 98.56 96 CYS A N 1
ATOM 747 C CA . CYS A 1 96 ? 4.855 -7.039 -5.704 1.00 98.56 96 CYS A CA 1
ATOM 748 C C . CYS A 1 96 ? 5.313 -6.241 -4.480 1.00 98.56 96 CYS A C 1
ATOM 750 O O . CYS A 1 96 ? 4.508 -5.624 -3.780 1.00 98.56 96 CYS A O 1
ATOM 752 N N . GLY A 1 97 ? 6.635 -6.195 -4.295 1.00 98.56 97 GLY A N 1
ATOM 753 C CA . GLY A 1 97 ? 7.298 -5.233 -3.424 1.00 98.56 97 GLY A CA 1
ATOM 754 C C . GLY A 1 97 ? 7.246 -5.512 -1.927 1.00 98.56 97 GLY A C 1
ATOM 755 O O . GLY A 1 97 ? 6.780 -6.572 -1.501 1.00 98.56 97 GLY A O 1
ATOM 756 N N . PRO A 1 98 ? 7.722 -4.555 -1.109 1.00 98.75 98 PRO A N 1
ATOM 757 C CA . PRO A 1 98 ? 7.890 -4.752 0.328 1.00 98.75 98 PRO A CA 1
ATOM 758 C C . PRO A 1 98 ? 6.563 -4.971 1.070 1.00 98.75 98 PRO A C 1
ATOM 760 O O . PRO A 1 98 ? 6.544 -5.618 2.117 1.00 98.75 98 PRO A O 1
ATOM 763 N N . TYR A 1 99 ? 5.450 -4.488 0.516 1.00 98.81 99 TYR A N 1
ATOM 764 C CA . TYR A 1 99 ? 4.114 -4.678 1.080 1.00 98.81 99 TYR A CA 1
ATOM 765 C C . TYR A 1 99 ? 3.352 -5.864 0.482 1.00 98.81 99 TYR A C 1
ATOM 767 O O . TYR A 1 99 ? 2.275 -6.179 0.970 1.00 98.81 99 TYR A O 1
ATOM 775 N N . LEU A 1 100 ? 3.896 -6.547 -0.536 1.00 98.62 100 LEU A N 1
ATOM 776 C CA . LEU A 1 100 ? 3.192 -7.598 -1.281 1.00 98.62 100 LEU A CA 1
ATOM 777 C C . LEU A 1 100 ? 1.808 -7.138 -1.771 1.00 98.62 100 LEU A C 1
ATOM 779 O O . LEU A 1 100 ? 0.815 -7.851 -1.626 1.00 98.62 100 LEU A O 1
ATOM 783 N N . LEU A 1 101 ? 1.734 -5.941 -2.356 1.00 98.62 101 LEU A N 1
ATOM 784 C CA . LEU A 1 101 ? 0.490 -5.448 -2.950 1.00 98.62 101 LEU A CA 1
ATOM 785 C C . LEU A 1 101 ? 0.104 -6.324 -4.132 1.00 98.62 101 LEU A C 1
ATOM 787 O O . LEU A 1 101 ? 0.991 -6.830 -4.806 1.00 98.62 101 LEU A O 1
ATOM 791 N N . SER A 1 102 ? -1.194 -6.481 -4.390 1.00 98.50 102 SER A N 1
ATOM 792 C CA . SER A 1 102 ? -1.710 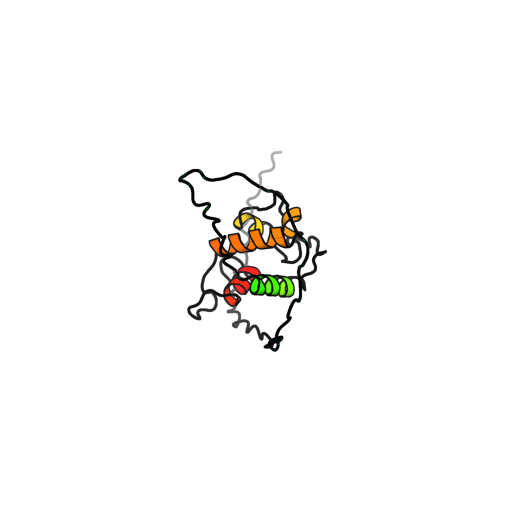-7.044 -5.640 1.00 98.50 102 SER A CA 1
ATOM 793 C C . SER A 1 102 ? -2.101 -5.928 -6.611 1.00 98.50 102 SER A C 1
ATOM 795 O O . SER A 1 102 ? -2.293 -4.778 -6.206 1.00 98.50 102 SER A O 1
ATOM 797 N N . TRP A 1 103 ? -2.297 -6.263 -7.891 1.00 98.25 103 TRP A N 1
ATOM 798 C CA . TRP A 1 103 ? -2.767 -5.281 -8.875 1.00 98.25 103 TRP A CA 1
ATOM 799 C C . TRP A 1 103 ? -4.115 -4.668 -8.478 1.00 98.25 103 TRP A C 1
ATOM 801 O O . TRP A 1 103 ? -4.283 -3.456 -8.564 1.00 98.25 103 TRP A O 1
ATOM 811 N N . GLY A 1 104 ? -5.060 -5.489 -8.003 1.00 98.12 104 GLY A N 1
ATOM 812 C CA . GLY A 1 104 ? -6.383 -5.023 -7.574 1.00 98.12 104 GLY A CA 1
ATOM 813 C C . GLY A 1 104 ? -6.306 -4.082 -6.374 1.00 98.12 104 GLY A C 1
ATOM 814 O O . GLY A 1 104 ? -6.969 -3.050 -6.368 1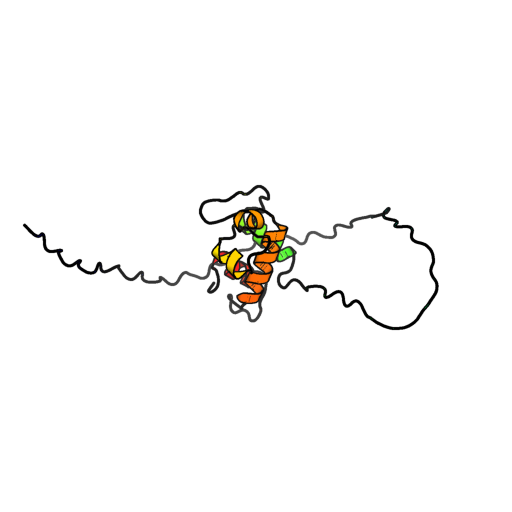.00 98.12 104 GLY A O 1
ATOM 815 N N . TYR A 1 105 ? -5.427 -4.388 -5.414 1.00 98.50 105 TYR A N 1
ATOM 816 C CA . TYR A 1 105 ? -5.165 -3.520 -4.269 1.00 98.50 105 TYR A CA 1
ATOM 817 C C . TYR A 1 105 ? -4.668 -2.142 -4.726 1.00 98.50 105 TYR A C 1
ATOM 819 O O . TYR A 1 105 ? -5.241 -1.113 -4.378 1.00 98.50 105 TYR A O 1
ATOM 827 N N . TRP A 1 106 ? -3.615 -2.114 -5.548 1.00 98.62 106 TRP A N 1
ATOM 828 C CA . TRP A 1 106 ? -3.058 -0.872 -6.092 1.00 98.62 106 TRP A CA 1
ATOM 829 C C . TRP A 1 106 ? -4.076 -0.100 -6.946 1.00 98.62 106 TRP A C 1
ATOM 831 O O . TRP A 1 106 ? -4.147 1.129 -6.875 1.00 98.62 106 TRP A O 1
ATOM 841 N N . ALA A 1 107 ? -4.894 -0.815 -7.723 1.00 98.44 107 ALA A N 1
ATOM 842 C CA . ALA A 1 107 ? -5.922 -0.219 -8.562 1.00 98.44 107 ALA A CA 1
ATOM 843 C C . ALA A 1 107 ? -7.022 0.468 -7.745 1.00 98.44 107 ALA A C 1
ATOM 845 O O . ALA A 1 107 ? -7.419 1.585 -8.077 1.00 98.44 107 ALA A O 1
ATOM 846 N N . ASP A 1 108 ? -7.477 -0.171 -6.669 1.00 98.12 108 ASP A N 1
ATOM 847 C CA . ASP A 1 108 ? -8.444 0.406 -5.735 1.00 98.12 108 ASP A CA 1
ATOM 848 C C . ASP A 1 108 ? -7.861 1.554 -4.907 1.00 98.12 108 ASP A C 1
ATOM 850 O O . ASP A 1 108 ? -8.593 2.476 -4.552 1.00 98.12 108 ASP A O 1
ATOM 854 N N . GLY A 1 109 ? -6.551 1.525 -4.653 1.00 97.50 109 GLY A N 1
ATOM 855 C CA . GLY A 1 109 ? -5.785 2.613 -4.045 1.00 97.50 109 GLY A CA 1
ATOM 856 C C . GLY A 1 109 ? -5.491 3.787 -4.988 1.00 97.50 109 GLY A C 1
ATOM 857 O O . GLY A 1 109 ? -4.631 4.603 -4.683 1.00 97.50 109 GLY A O 1
ATOM 858 N N . GLY A 1 110 ? -6.155 3.880 -6.143 1.00 97.69 110 GLY A N 1
ATOM 859 C CA . GLY A 1 110 ? -6.054 5.043 -7.032 1.00 97.69 110 GLY A CA 1
ATOM 860 C C . GLY A 1 110 ? -4.893 5.011 -8.027 1.00 97.69 110 GLY A C 1
ATOM 861 O O . GLY A 1 110 ? -4.641 6.014 -8.688 1.00 97.69 110 GLY A O 1
ATOM 862 N N . LYS A 1 111 ? -4.217 3.865 -8.184 1.00 97.88 111 LYS A N 1
ATOM 863 C CA . LYS A 1 111 ? -3.158 3.655 -9.187 1.00 97.88 111 LYS A CA 1
ATOM 864 C C . LYS A 1 111 ? -1.988 4.662 -9.120 1.00 97.88 111 LYS A C 1
ATOM 866 O O . LYS A 1 111 ? -1.584 5.195 -10.159 1.00 97.88 111 LYS A O 1
ATOM 871 N N . PRO A 1 112 ? -1.411 4.948 -7.937 1.00 97.56 112 PRO A N 1
ATOM 872 C CA . PRO A 1 112 ? -0.297 5.886 -7.839 1.00 97.56 112 PRO A CA 1
ATOM 873 C C . PRO A 1 112 ? 0.935 5.383 -8.604 1.00 97.56 112 PRO A C 1
ATOM 875 O O . PRO A 1 112 ? 1.117 4.182 -8.808 1.00 97.56 112 PRO A O 1
ATOM 878 N N . GLY A 1 113 ? 1.799 6.307 -9.031 1.00 95.00 113 GLY A N 1
ATOM 879 C CA . GLY A 1 113 ? 3.083 5.973 -9.662 1.00 95.00 113 GLY A CA 1
ATOM 880 C C . GLY A 1 113 ? 2.993 5.332 -11.052 1.00 95.00 113 GLY A C 1
ATOM 881 O O . GLY A 1 113 ? 3.973 4.743 -11.509 1.00 95.00 113 GLY A O 1
ATOM 882 N N . GLY A 1 114 ? 1.844 5.442 -11.727 1.00 93.88 114 GLY A N 1
ATOM 883 C CA . GLY A 1 114 ? 1.649 5.042 -13.123 1.00 93.88 114 GLY A CA 1
ATOM 884 C C . GLY A 1 114 ? 1.461 3.539 -13.310 1.00 93.88 114 GLY A C 1
ATOM 885 O O . GLY A 1 114 ? 0.353 3.089 -13.582 1.00 93.88 114 GLY A O 1
ATOM 886 N N . GLU A 1 115 ? 2.531 2.761 -13.145 1.00 97.88 115 GLU A N 1
ATOM 887 C CA . GLU A 1 115 ? 2.520 1.313 -13.374 1.00 97.88 115 GLU A CA 1
ATOM 888 C C . GLU A 1 115 ? 2.569 0.523 -12.067 1.00 97.88 115 GLU A C 1
ATOM 890 O O . GLU A 1 115 ? 3.437 0.745 -11.217 1.00 97.88 115 GLU A O 1
ATOM 895 N N . TYR A 1 116 ? 1.684 -0.471 -11.951 1.00 98.38 116 TYR A N 1
ATOM 896 C CA . TYR A 1 116 ? 1.512 -1.307 -10.760 1.00 98.38 116 TYR A CA 1
ATOM 897 C C . TYR A 1 116 ? 2.834 -1.847 -10.204 1.00 98.38 116 TYR A C 1
ATOM 899 O O . TYR A 1 116 ? 3.154 -1.620 -9.037 1.00 98.38 116 TYR A O 1
ATOM 907 N N . ALA A 1 117 ? 3.614 -2.551 -11.028 1.00 98.06 117 ALA A N 1
ATOM 908 C CA . ALA A 1 117 ? 4.843 -3.193 -10.572 1.00 98.06 117 ALA A CA 1
ATOM 909 C C . ALA A 1 117 ? 5.918 -2.163 -10.193 1.00 98.06 117 ALA A C 1
ATOM 911 O O . ALA A 1 117 ? 6.675 -2.377 -9.247 1.00 98.06 117 ALA A O 1
ATOM 912 N N . THR A 1 118 ? 5.991 -1.040 -10.911 1.00 98.25 118 THR A N 1
ATOM 913 C CA . THR A 1 118 ? 6.951 0.038 -10.637 1.00 98.25 118 THR A CA 1
ATOM 914 C C . THR A 1 118 ? 6.647 0.721 -9.311 1.00 98.25 118 THR A C 1
ATOM 916 O O . THR A 1 118 ? 7.559 0.908 -8.507 1.00 98.25 118 THR A O 1
ATOM 919 N N . CYS A 1 119 ? 5.375 1.043 -9.069 1.00 98.50 119 CYS A N 1
ATOM 920 C CA . CYS A 1 119 ? 4.929 1.644 -7.820 1.00 98.50 119 CYS A CA 1
ATOM 921 C C . CYS A 1 119 ? 5.054 0.669 -6.647 1.00 98.50 119 CYS A C 1
ATOM 923 O O . CYS A 1 119 ? 5.651 1.000 -5.628 1.00 98.50 119 CYS A O 1
ATOM 9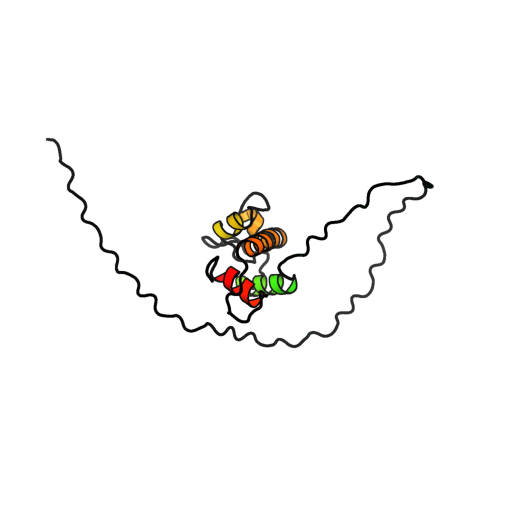25 N N . SER A 1 120 ? 4.560 -0.560 -6.807 1.00 98.62 120 SER A N 1
ATOM 926 C CA . SER A 1 120 ? 4.479 -1.529 -5.708 1.00 98.62 120 SER A CA 1
ATOM 927 C C . SER A 1 120 ? 5.850 -1.967 -5.202 1.00 98.62 120 SER A C 1
ATOM 929 O O . SER A 1 120 ? 5.988 -2.289 -4.034 1.00 98.62 120 SER A O 1
ATOM 931 N N . LYS A 1 121 ? 6.894 -1.942 -6.043 1.00 98.56 121 LYS A N 1
ATOM 932 C CA . LYS A 1 121 ? 8.281 -2.193 -5.605 1.00 98.56 121 LYS A CA 1
ATOM 933 C C . LYS A 1 121 ? 8.892 -1.032 -4.812 1.00 98.56 121 LYS A C 1
ATOM 935 O O . LYS A 1 121 ? 9.885 -1.229 -4.123 1.00 98.56 121 LYS A O 1
ATOM 940 N N . GLN A 1 122 ? 8.328 0.170 -4.903 1.00 98.44 122 GLN A N 1
ATOM 941 C CA . GLN A 1 122 ? 8.816 1.347 -4.191 1.00 98.44 122 GLN A CA 1
ATOM 942 C C . GLN A 1 122 ? 8.003 1.554 -2.918 1.00 98.44 122 GLN A C 1
ATOM 944 O O . GLN A 1 122 ? 6.789 1.758 -2.970 1.00 98.44 122 GLN A O 1
ATOM 949 N N . LYS A 1 123 ? 8.681 1.543 -1.766 1.00 98.31 123 LYS A N 1
ATOM 950 C CA . LYS A 1 123 ? 8.039 1.716 -0.457 1.00 98.31 123 LYS A CA 1
ATOM 951 C C . LYS A 1 123 ? 7.153 2.978 -0.382 1.00 98.31 123 LYS A C 1
ATOM 953 O O . LYS A 1 123 ? 5.974 2.800 -0.092 1.00 98.31 123 LYS A O 1
ATOM 958 N N . PRO A 1 124 ? 7.619 4.187 -0.758 1.00 98.31 124 PRO A N 1
ATOM 959 C CA . PRO A 1 124 ? 6.782 5.389 -0.680 1.00 98.31 124 PRO A CA 1
ATOM 960 C C . PRO A 1 124 ? 5.536 5.327 -1.574 1.00 98.31 124 PRO A C 1
ATOM 962 O O . PRO A 1 124 ? 4.443 5.695 -1.163 1.00 98.31 124 PRO A O 1
ATOM 965 N N . CYS A 1 125 ? 5.666 4.810 -2.800 1.00 98.44 125 CYS A N 1
ATOM 966 C CA . CYS A 1 125 ? 4.523 4.706 -3.709 1.00 98.44 125 CYS A CA 1
ATOM 967 C C . CYS A 1 125 ? 3.502 3.660 -3.235 1.00 98.44 125 CYS A C 1
ATOM 969 O O . CYS A 1 125 ? 2.292 3.861 -3.337 1.00 98.44 125 CYS A O 1
ATOM 971 N N . SER A 1 126 ? 3.993 2.561 -2.660 1.00 98.56 126 SER A N 1
ATOM 972 C CA . SER A 1 126 ? 3.149 1.541 -2.037 1.00 98.56 126 SER A CA 1
ATOM 973 C C . SER A 1 126 ? 2.380 2.093 -0.842 1.00 98.56 126 SER A C 1
ATOM 975 O O . SER A 1 126 ? 1.203 1.789 -0.694 1.00 98.56 126 SER A O 1
ATOM 977 N N . GLU A 1 127 ? 3.016 2.923 -0.014 1.00 98.56 127 GLU A N 1
ATOM 978 C CA . GLU A 1 127 ? 2.370 3.567 1.134 1.00 98.56 127 GLU A CA 1
ATOM 979 C C . GLU A 1 127 ? 1.230 4.481 0.690 1.00 98.56 127 GLU A C 1
ATOM 981 O O . GLU A 1 127 ? 0.142 4.379 1.247 1.00 98.56 127 GLU A O 1
ATOM 986 N N . ILE A 1 128 ? 1.413 5.261 -0.381 1.00 98.25 128 ILE A N 1
ATOM 987 C CA . ILE A 1 128 ? 0.326 6.054 -0.982 1.00 98.25 128 ILE A CA 1
ATOM 988 C C . ILE A 1 128 ? -0.838 5.144 -1.402 1.00 98.25 128 ILE A C 1
ATOM 990 O O . ILE A 1 128 ? -1.989 5.410 -1.057 1.00 98.25 128 ILE A O 1
ATOM 994 N N . ALA A 1 129 ? -0.550 4.032 -2.092 1.00 98.38 129 ALA A N 1
ATOM 995 C CA . ALA A 1 129 ? -1.589 3.083 -2.497 1.00 98.38 129 ALA A CA 1
ATOM 996 C C . ALA A 1 129 ? -2.326 2.487 -1.285 1.00 98.38 129 ALA A C 1
ATOM 998 O O . ALA A 1 129 ? -3.543 2.321 -1.324 1.00 98.38 129 ALA A O 1
ATOM 999 N N . ILE A 1 130 ? -1.606 2.182 -0.201 1.00 98.62 130 ILE A N 1
ATOM 1000 C CA . ILE A 1 130 ? -2.170 1.646 1.043 1.00 98.62 130 ILE A CA 1
ATOM 1001 C C . ILE A 1 130 ? -3.036 2.687 1.750 1.00 98.62 130 ILE A C 1
ATOM 1003 O O . ILE A 1 130 ? -4.159 2.349 2.118 1.00 98.62 130 ILE A O 1
ATOM 1007 N N . GLN A 1 131 ? -2.576 3.934 1.876 1.00 98.31 131 GLN A N 1
ATOM 1008 C CA . GLN A 1 131 ? -3.361 5.028 2.455 1.00 98.31 131 GLN A CA 1
ATOM 1009 C C . GLN A 1 131 ? -4.695 5.196 1.720 1.00 98.31 131 GLN A C 1
ATOM 1011 O O . GLN A 1 131 ? -5.761 5.177 2.337 1.00 98.31 131 GLN A O 1
ATOM 1016 N N . SER A 1 132 ? -4.656 5.287 0.388 1.00 97.75 132 SER A N 1
ATOM 1017 C CA . SER A 1 132 ? -5.862 5.443 -0.429 1.00 97.75 132 SER A CA 1
ATOM 1018 C C . SER A 1 132 ? -6.766 4.206 -0.399 1.00 97.75 132 SER A C 1
ATOM 1020 O O . SER A 1 132 ? -7.989 4.337 -0.333 1.00 97.75 132 SER A O 1
ATOM 1022 N N . TYR A 1 133 ? -6.189 3.001 -0.388 1.00 98.38 133 TYR A N 1
ATOM 1023 C CA . TYR A 1 133 ? -6.956 1.761 -0.269 1.00 98.38 133 TYR A CA 1
ATOM 1024 C C . TYR A 1 133 ? -7.686 1.675 1.078 1.00 98.38 133 TYR A C 1
ATOM 1026 O O . TYR A 1 133 ? -8.871 1.342 1.118 1.00 98.38 133 TYR A O 1
ATOM 1034 N N . MET A 1 134 ? -7.024 2.041 2.181 1.00 97.75 134 MET A N 1
ATOM 1035 C CA . MET A 1 134 ? -7.671 2.090 3.494 1.00 97.75 134 MET A CA 1
ATOM 1036 C C . MET A 1 134 ? -8.696 3.217 3.579 1.00 97.75 134 MET A C 1
ATOM 1038 O O . MET A 1 134 ? -9.756 3.015 4.158 1.00 97.75 134 MET A O 1
ATOM 1042 N N . ALA A 1 135 ? -8.466 4.371 2.950 1.00 96.75 135 ALA A N 1
ATOM 1043 C CA . ALA A 1 135 ? -9.482 5.422 2.881 1.00 96.75 135 ALA A CA 1
ATOM 1044 C C . ALA A 1 135 ? -10.789 4.924 2.236 1.00 96.75 135 ALA A C 1
ATOM 1046 O O . ALA A 1 135 ? -11.871 5.328 2.664 1.00 96.75 135 ALA A O 1
ATOM 1047 N N . LYS A 1 136 ? -10.692 4.007 1.262 1.00 96.75 136 LYS A N 1
ATOM 1048 C CA . LYS A 1 136 ? -11.839 3.368 0.603 1.00 96.75 136 LYS A CA 1
ATOM 1049 C C . LYS A 1 136 ? -12.484 2.256 1.438 1.00 96.75 136 LYS A C 1
ATOM 1051 O O . LYS A 1 136 ? -13.706 2.124 1.422 1.00 96.75 136 LYS A O 1
ATOM 1056 N N . TRP A 1 137 ? -11.686 1.443 2.130 1.00 97.19 137 TRP A N 1
ATOM 1057 C CA . TRP A 1 137 ? -12.149 0.171 2.702 1.00 97.19 137 TRP A CA 1
ATOM 1058 C C . TRP A 1 137 ? -12.137 0.085 4.231 1.00 97.19 137 TRP A C 1
ATOM 1060 O O . TRP A 1 137 ? -12.592 -0.929 4.762 1.00 97.19 137 TRP A O 1
ATOM 1070 N N . LYS A 1 138 ? -11.648 1.112 4.940 1.00 96.06 138 LYS A N 1
ATOM 1071 C CA . LYS A 1 138 ? -11.561 1.116 6.406 1.00 96.06 138 LYS A CA 1
ATOM 1072 C C . LYS A 1 138 ? -12.907 0.805 7.054 1.00 96.06 138 LYS A C 1
ATOM 1074 O O . LYS A 1 138 ? -13.943 1.365 6.692 1.00 96.06 138 LYS A O 1
ATOM 1079 N N . ARG A 1 139 ? -12.860 -0.064 8.051 1.00 96.69 139 ARG A N 1
ATOM 1080 C CA . ARG A 1 139 ? -13.948 -0.377 8.971 1.00 96.69 139 ARG A CA 1
ATOM 1081 C C . ARG A 1 139 ? -13.352 -1.048 10.197 1.00 96.69 139 ARG A C 1
ATOM 1083 O O . ARG A 1 139 ? -12.216 -1.502 10.137 1.00 96.69 139 ARG A O 1
ATOM 1090 N N . ASP A 1 140 ? -14.146 -1.131 11.247 1.00 97.12 140 ASP A N 1
ATOM 1091 C CA . ASP A 1 140 ? -13.850 -1.963 12.404 1.00 97.12 140 ASP A CA 1
ATOM 1092 C C . ASP A 1 140 ? -14.085 -3.432 12.004 1.00 97.12 140 ASP A C 1
ATOM 1094 O O . ASP A 1 140 ? -15.225 -3.867 11.813 1.00 97.12 140 ASP A O 1
ATOM 1098 N N . CYS A 1 141 ? -12.999 -4.157 11.744 1.00 96.56 141 CYS A N 1
ATOM 1099 C CA . CYS A 1 141 ? -13.014 -5.559 11.329 1.00 96.56 141 CYS A CA 1
ATOM 1100 C C . CYS A 1 141 ? -12.976 -6.489 12.549 1.00 96.56 141 CYS A C 1
ATOM 1102 O O . CYS A 1 141 ? -13.545 -7.587 12.524 1.00 96.56 141 CYS A O 1
ATOM 1104 N N . ASN A 1 142 ? -12.313 -6.070 13.629 1.00 95.56 142 ASN A N 1
ATOM 1105 C CA . ASN A 1 142 ? -12.169 -6.880 14.839 1.00 95.56 142 ASN A CA 1
ATOM 1106 C C . ASN A 1 142 ? -13.336 -6.701 15.847 1.00 95.56 142 ASN A C 1
ATOM 1108 O O . ASN A 1 142 ? -13.444 -7.493 16.787 1.00 95.56 142 ASN A O 1
ATOM 1112 N N . HIS A 1 143 ? -14.247 -5.761 15.579 1.00 96.56 143 HIS A N 1
ATOM 1113 C CA . HIS A 1 143 ? -15.430 -5.386 16.360 1.00 96.56 143 HIS A CA 1
ATOM 1114 C C . HIS A 1 143 ? -15.111 -4.856 17.767 1.00 96.56 143 HIS A C 1
ATOM 1116 O O . HIS A 1 143 ? -15.856 -5.131 18.717 1.00 96.56 143 HIS A O 1
ATOM 1122 N N . ASP A 1 144 ? -14.005 -4.125 17.923 1.00 97.25 144 ASP A N 1
ATOM 1123 C CA . ASP A 1 144 ? -13.591 -3.537 19.204 1.00 97.25 144 ASP A CA 1
ATOM 1124 C C . ASP A 1 144 ? -14.062 -2.083 19.419 1.00 97.25 144 ASP A C 1
ATOM 1126 O O . ASP A 1 144 ? -13.851 -1.504 20.493 1.00 97.25 144 ASP A O 1
ATOM 1130 N N . GLY A 1 145 ? -14.764 -1.513 18.435 1.00 97.88 145 GLY A N 1
ATOM 1131 C CA . GLY A 1 145 ? -15.294 -0.152 18.452 1.00 97.88 145 GLY A CA 1
ATOM 1132 C C . GLY A 1 145 ? -14.306 0.912 17.973 1.00 97.88 145 GLY A C 1
ATOM 1133 O O . GLY A 1 145 ? -14.619 2.105 18.067 1.00 97.88 145 GLY A O 1
ATOM 1134 N N . LYS A 1 146 ? -13.128 0.522 17.477 1.00 97.44 146 LYS A N 1
ATOM 1135 C CA . LYS A 1 146 ? -12.115 1.416 16.909 1.00 97.44 146 LYS A CA 1
ATOM 1136 C C . LYS A 1 146 ? -11.789 0.995 15.478 1.00 97.44 146 LYS A C 1
ATOM 1138 O O . LYS A 1 146 ? -12.151 -0.074 15.019 1.00 97.44 146 LYS A O 1
ATOM 1143 N N . ILE A 1 147 ? -11.175 1.916 14.741 1.00 96.88 147 ILE A N 1
ATOM 1144 C CA . ILE A 1 147 ? -10.562 1.624 13.445 1.00 96.88 147 ILE A CA 1
ATOM 1145 C C . ILE A 1 147 ? -9.089 1.952 13.610 1.00 96.88 147 ILE A C 1
ATOM 1147 O O . ILE A 1 147 ? -8.724 3.133 13.615 1.00 96.88 147 ILE A O 1
ATOM 1151 N N . ASP A 1 148 ? -8.269 0.926 13.805 1.00 96.88 148 ASP A N 1
ATOM 1152 C CA . ASP A 1 148 ? -6.849 1.087 14.098 1.00 96.88 148 ASP A CA 1
ATOM 1153 C C . ASP A 1 148 ? -5.946 0.164 13.262 1.00 96.88 148 ASP A C 1
ATOM 1155 O O . ASP A 1 148 ? -6.338 -0.392 12.232 1.00 96.88 148 ASP A O 1
ATOM 1159 N N . CYS A 1 149 ? -4.675 0.054 13.657 1.00 97.94 149 CYS A N 1
ATOM 1160 C CA . CYS A 1 149 ? -3.695 -0.726 12.913 1.00 97.94 149 CYS A CA 1
ATOM 1161 C C . CYS A 1 149 ? -4.055 -2.216 12.803 1.00 97.94 149 CYS A C 1
ATOM 1163 O O . CYS A 1 149 ? -3.661 -2.864 11.830 1.00 97.94 149 CYS A O 1
ATOM 1165 N N . ILE A 1 150 ? -4.809 -2.763 13.761 1.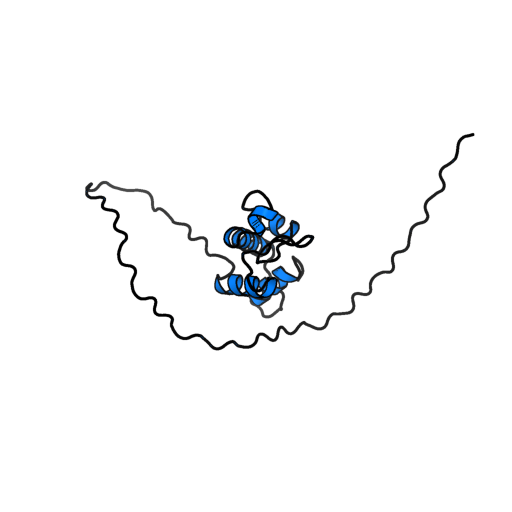00 97.50 150 ILE A N 1
ATOM 1166 C CA . ILE A 1 150 ? -5.282 -4.147 13.704 1.00 97.50 150 ILE A CA 1
ATOM 1167 C C . ILE A 1 150 ? -6.263 -4.299 12.539 1.00 97.50 150 ILE A C 1
ATOM 1169 O O . ILE A 1 150 ? -6.110 -5.220 11.733 1.00 97.50 150 ILE A O 1
ATOM 1173 N N . ASP A 1 151 ? -7.203 -3.368 12.382 1.00 97.94 151 ASP A N 1
ATOM 1174 C CA . ASP A 1 151 ? -8.152 -3.380 11.265 1.00 97.94 151 ASP A CA 1
ATOM 1175 C C . ASP A 1 151 ? -7.457 -3.168 9.926 1.00 97.94 151 ASP A C 1
ATOM 1177 O O . ASP A 1 151 ? -7.717 -3.888 8.959 1.00 97.94 151 ASP A O 1
ATOM 1181 N N . PHE A 1 152 ? -6.506 -2.232 9.867 1.00 98.12 152 PHE A N 1
ATOM 1182 C CA . PHE A 1 152 ? -5.706 -2.019 8.664 1.00 98.12 152 PHE A CA 1
ATOM 1183 C C . PHE A 1 152 ? -4.906 -3.271 8.291 1.00 98.12 152 PHE A C 1
ATOM 1185 O O . PHE A 1 152 ? -4.843 -3.622 7.114 1.00 98.12 152 PHE A O 1
ATOM 1192 N N . ALA A 1 153 ? -4.351 -4.004 9.259 1.00 98.06 153 ALA A N 1
ATOM 1193 C CA . ALA A 1 153 ? -3.666 -5.267 8.994 1.00 98.06 153 ALA A CA 1
ATOM 1194 C C . ALA A 1 153 ? -4.616 -6.357 8.470 1.00 98.06 153 ALA A C 1
ATOM 1196 O O . ALA A 1 153 ? -4.258 -7.076 7.530 1.00 98.06 153 ALA A O 1
ATOM 1197 N N . LEU A 1 154 ? -5.829 -6.459 9.025 1.00 97.81 154 LEU A N 1
ATOM 1198 C CA . LEU A 1 154 ? -6.860 -7.389 8.550 1.00 97.81 154 LEU A CA 1
ATOM 1199 C C . LEU A 1 154 ? -7.272 -7.068 7.111 1.00 97.81 154 LEU A C 1
ATOM 1201 O O . LEU A 1 154 ? -7.212 -7.944 6.246 1.00 97.81 154 LEU A O 1
ATOM 1205 N N . ILE A 1 155 ? -7.581 -5.804 6.823 1.00 98.12 155 ILE A N 1
ATOM 1206 C CA . ILE A 1 155 ? -7.944 -5.339 5.479 1.00 98.12 155 ILE A CA 1
ATOM 1207 C C . ILE A 1 155 ? -6.780 -5.525 4.498 1.00 98.12 155 ILE A C 1
ATOM 1209 O O . ILE A 1 155 ? -6.992 -5.929 3.354 1.00 98.12 155 ILE A O 1
ATOM 1213 N N . HIS A 1 156 ? -5.538 -5.287 4.930 1.00 98.19 156 HIS A N 1
ATOM 1214 C CA . HIS A 1 156 ? -4.360 -5.474 4.083 1.00 98.19 156 HIS A CA 1
ATOM 1215 C C . HIS A 1 156 ? -4.180 -6.941 3.681 1.00 98.19 156 HIS A C 1
ATOM 1217 O O . HIS A 1 156 ? -3.879 -7.250 2.528 1.00 98.19 156 HIS A O 1
ATOM 1223 N N . LYS A 1 157 ? -4.392 -7.855 4.635 1.00 96.88 157 LYS A N 1
ATOM 1224 C CA . LYS A 1 157 ? -4.174 -9.289 4.439 1.00 96.88 157 LYS A CA 1
ATOM 1225 C C . LYS A 1 157 ? -5.326 -9.987 3.717 1.00 96.88 157 LYS A C 1
ATOM 1227 O O . LYS A 1 157 ? -5.076 -10.906 2.936 1.00 96.88 157 LYS A O 1
ATOM 1232 N N . LEU A 1 158 ? -6.562 -9.605 4.026 1.00 96.06 158 LEU A N 1
ATOM 1233 C CA . LEU A 1 158 ? -7.780 -10.310 3.612 1.00 96.06 158 LEU A CA 1
ATOM 1234 C C . LEU A 1 158 ? -8.570 -9.552 2.537 1.00 96.06 158 LEU A C 1
ATOM 1236 O O . LEU A 1 158 ? -9.448 -10.127 1.895 1.00 96.06 158 LEU A O 1
ATOM 1240 N N . GLY A 1 159 ? -8.232 -8.286 2.296 1.00 94.06 159 GLY A N 1
ATOM 1241 C CA . GLY A 1 159 ? -8.893 -7.438 1.317 1.00 94.06 159 GLY A CA 1
ATOM 1242 C C . GLY A 1 159 ? -10.135 -6.726 1.871 1.00 94.06 159 GLY A C 1
ATOM 1243 O O . GLY A 1 159 ? -10.302 -6.586 3.082 1.00 94.06 159 GLY A O 1
ATOM 1244 N N . PRO A 1 160 ? -11.036 -6.259 0.988 1.00 89.44 160 PRO A N 1
ATOM 1245 C CA . PRO A 1 160 ? -12.147 -5.378 1.343 1.00 89.44 160 PRO A CA 1
ATOM 1246 C C . PRO A 1 160 ? -13.194 -5.951 2.289 1.00 89.44 160 PRO A C 1
ATOM 1248 O O . PRO A 1 160 ? -14.073 -5.199 2.682 1.00 89.44 160 PRO A O 1
ATOM 1251 N N . HIS A 1 161 ? -13.163 -7.239 2.618 1.00 83.88 161 HIS A N 1
ATOM 1252 C CA . HIS A 1 161 ? -14.135 -7.910 3.492 1.00 83.88 161 HIS A CA 1
ATOM 1253 C C . HIS A 1 161 ? -13.443 -8.713 4.603 1.00 83.88 161 HIS A C 1
ATOM 1255 O O . HIS A 1 161 ? -13.988 -9.721 5.051 1.00 83.88 161 HIS A O 1
ATOM 1261 N N . GLY A 1 162 ? -12.218 -8.304 4.955 1.00 61.84 162 GLY A N 1
ATOM 1262 C CA . GLY A 1 162 ? -11.412 -8.919 6.009 1.00 61.84 162 GLY A CA 1
ATOM 1263 C C . GLY A 1 162 ? -12.069 -8.941 7.374 1.00 61.84 162 GLY A C 1
ATOM 1264 O O . GLY A 1 162 ? -12.908 -8.051 7.636 1.00 61.84 162 GLY A O 1
#

InterPro domains:
  IPR008597 Invertebrate-type lysozyme [PF05497] (73-161)
  IPR008597 Invertebrate-type lysozyme [PS51909] (67-162)
  IPR008597 Invertebrate-type lysozyme [PTHR11195] (65-162)
  IPR008597 Invertebrate-type lysozyme [cd16890] (73-162)
  IPR018247 EF-Hand 1, calcium-binding site [PS00018] (140-152)

pLDDT: mean 77.28, std 24.05, range [34.59, 98.81]